Protein AF-A0A258W4Z2-F1 (afdb_monomer)

Radius of gyration: 17.77 Å; Cα contacts (8 Å, |Δi|>4): 251; chains: 1; bounding box: 42×27×61 Å

Solvent-accessible surface area (backbone atoms only — not comparable to full-atom values): 6972 Å² total; per-residue (Å²): 137,84,83,79,79,76,78,79,74,75,76,72,70,49,45,55,55,32,34,75,76,47,69,44,59,39,81,90,74,52,20,40,38,34,37,33,38,31,67,33,75,80,63,84,73,50,71,46,72,52,72,52,74,73,45,66,40,87,87,78,70,40,37,28,30,40,29,40,44,44,38,77,30,72,52,61,87,50,95,42,51,84,40,79,48,77,44,78,45,67,64,84,90,78,85,72,80,59,52,31,38,37,37,35,31,75,58,40,92,65,67,47,77,30,67,112

Nearest PDB structures (foldseek):
  2m83-assembly1_A  TM=5.259E-01  e=6.808E+00  Oryctolagus cuniculus
  7dda-assembly1_A  TM=4.288E-01  e=4.413E+00  Shrimp white spot syndrome virus
  5vi0-assembly2_B  TM=3.499E-01  e=2.431E+00  Pseudomonas fluorescens
  5vi0-assembly1_A  TM=2.760E-01  e=1.664E+00  Pseudomonas fluorescens
  2x40-assembly1_A  TM=3.869E-01  e=7.588E+00  Thermotoga neapolitana DSM 4359

Structure (mmCIF, N/CA/C/O backbone):
data_AF-A0A258W4Z2-F1
#
_entry.id   AF-A0A258W4Z2-F1
#
loop_
_atom_site.group_PDB
_atom_site.id
_atom_site.type_symbol
_atom_site.label_atom_id
_atom_site.label_alt_id
_atom_site.label_comp_id
_atom_site.label_asym_id
_atom_site.label_entity_id
_atom_site.label_seq_id
_atom_site.pdbx_PDB_ins_code
_atom_site.Cartn_x
_atom_site.Cartn_y
_atom_site.Cartn_z
_atom_site.occupancy
_atom_site.B_iso_or_equiv
_atom_site.auth_seq_id
_atom_site.auth_comp_id
_atom_site.auth_asym_id
_atom_site.auth_atom_id
_atom_site.pdbx_PDB_model_num
ATOM 1 N N . MET A 1 1 ? -27.629 -5.780 -46.495 1.00 37.72 1 MET A N 1
ATOM 2 C CA . MET A 1 1 ? -27.231 -5.991 -45.086 1.00 37.72 1 MET A CA 1
ATOM 3 C C . MET A 1 1 ? -25.784 -5.543 -44.934 1.00 37.72 1 MET A C 1
ATOM 5 O O . MET A 1 1 ? -24.918 -6.159 -45.537 1.00 37.72 1 MET A O 1
ATOM 9 N N . LYS A 1 2 ? -25.523 -4.428 -44.239 1.00 41.59 2 LYS A N 1
ATOM 10 C CA . LYS A 1 2 ? -24.161 -3.985 -43.898 1.00 41.59 2 LYS A CA 1
ATOM 11 C C . LYS A 1 2 ? -23.835 -4.567 -42.524 1.00 41.59 2 LYS A C 1
ATOM 13 O O . LYS A 1 2 ? -24.444 -4.154 -41.543 1.00 41.59 2 LYS A O 1
ATOM 18 N N . ALA A 1 3 ? -22.947 -5.555 -42.471 1.00 48.62 3 ALA A N 1
ATOM 19 C CA . ALA A 1 3 ? -22.420 -6.060 -41.212 1.00 48.62 3 ALA A CA 1
ATOM 20 C C . ALA A 1 3 ? -21.504 -4.982 -40.623 1.00 48.62 3 ALA A C 1
ATOM 22 O O . ALA A 1 3 ? -20.434 -4.699 -41.161 1.00 48.62 3 ALA A O 1
ATOM 23 N N . LEU A 1 4 ? -21.969 -4.328 -39.561 1.00 47.62 4 LEU A N 1
ATOM 24 C CA . LEU A 1 4 ? -21.141 -3.457 -38.746 1.00 47.62 4 LEU A CA 1
ATOM 25 C C . LEU A 1 4 ? -20.214 -4.378 -37.944 1.00 47.62 4 LEU A C 1
ATOM 27 O O . LEU A 1 4 ? -20.631 -4.983 -36.958 1.00 47.62 4 LEU A O 1
ATOM 31 N N . VAL A 1 5 ? -18.980 -4.551 -38.414 1.00 50.50 5 VAL A N 1
ATOM 32 C CA . VAL A 1 5 ? -17.928 -5.220 -37.645 1.00 50.50 5 VAL A CA 1
ATOM 33 C C . VAL A 1 5 ? -17.584 -4.282 -36.493 1.00 50.50 5 VAL A C 1
ATOM 35 O O . VAL A 1 5 ? -16.785 -3.361 -36.640 1.00 50.50 5 VAL A O 1
ATOM 38 N N . ILE A 1 6 ? -18.248 -4.467 -35.353 1.00 50.16 6 ILE A N 1
ATOM 39 C CA . ILE A 1 6 ? -17.808 -3.886 -34.088 1.00 50.16 6 ILE A CA 1
ATOM 40 C C . ILE A 1 6 ? -16.519 -4.625 -33.749 1.00 50.16 6 ILE A C 1
ATOM 42 O O . ILE A 1 6 ? -16.536 -5.731 -33.213 1.00 50.16 6 ILE A O 1
ATOM 46 N N . SER A 1 7 ? -15.395 -4.034 -34.148 1.00 42.88 7 SER A N 1
ATOM 47 C CA . SER A 1 7 ? -14.079 -4.435 -33.681 1.00 42.88 7 SER A CA 1
ATOM 48 C C . SER A 1 7 ? -14.058 -4.172 -32.180 1.00 42.88 7 SER A C 1
ATOM 50 O O . SER A 1 7 ? -13.793 -3.054 -31.741 1.00 42.88 7 SER A O 1
ATOM 52 N N . MET A 1 8 ? -14.408 -5.187 -31.390 1.00 39.38 8 MET A N 1
ATOM 53 C CA . MET A 1 8 ? -14.155 -5.215 -29.956 1.00 39.38 8 MET A CA 1
ATOM 54 C C . MET A 1 8 ? -12.642 -5.306 -29.772 1.00 39.38 8 MET A C 1
ATOM 56 O O . MET A 1 8 ? -12.093 -6.368 -29.488 1.00 39.38 8 MET A O 1
ATOM 60 N N . ILE A 1 9 ? -11.947 -4.188 -29.979 1.00 40.91 9 ILE A N 1
ATOM 61 C CA . ILE A 1 9 ? -10.614 -4.018 -29.425 1.00 40.91 9 ILE A CA 1
ATOM 62 C C . ILE A 1 9 ? -10.858 -3.851 -27.929 1.00 40.91 9 ILE A C 1
ATOM 64 O O . ILE A 1 9 ? -11.041 -2.746 -27.424 1.00 40.91 9 ILE A O 1
ATOM 68 N N . PHE A 1 10 ? -10.956 -4.982 -27.232 1.00 39.19 10 PHE A N 1
ATOM 69 C CA . PHE A 1 10 ? -10.688 -5.040 -25.809 1.00 39.19 10 PHE A CA 1
ATOM 70 C C . PHE A 1 10 ? -9.243 -4.572 -25.650 1.00 39.19 10 PHE A C 1
ATOM 72 O O . PHE A 1 10 ? -8.310 -5.368 -25.692 1.00 39.19 10 PHE A O 1
ATOM 79 N N . PHE A 1 11 ? -9.045 -3.262 -25.510 1.00 41.16 11 PHE A N 1
ATOM 80 C CA . PHE A 1 11 ? -7.865 -2.731 -24.854 1.00 41.16 11 PHE A CA 1
ATOM 81 C C . PHE A 1 11 ? -7.986 -3.157 -23.392 1.00 41.16 11 PHE A C 1
ATOM 83 O O . PHE A 1 11 ? -8.402 -2.382 -22.534 1.00 41.16 11 PHE A O 1
ATOM 90 N N . SER A 1 12 ? -7.702 -4.428 -23.110 1.00 41.88 12 SER A N 1
ATOM 91 C CA . SER A 1 12 ? -7.299 -4.839 -21.779 1.00 41.88 12 SER A CA 1
ATOM 92 C C . SER A 1 12 ? -6.032 -4.048 -21.499 1.00 41.88 12 SER A C 1
ATOM 94 O O . SER A 1 12 ? -4.947 -4.4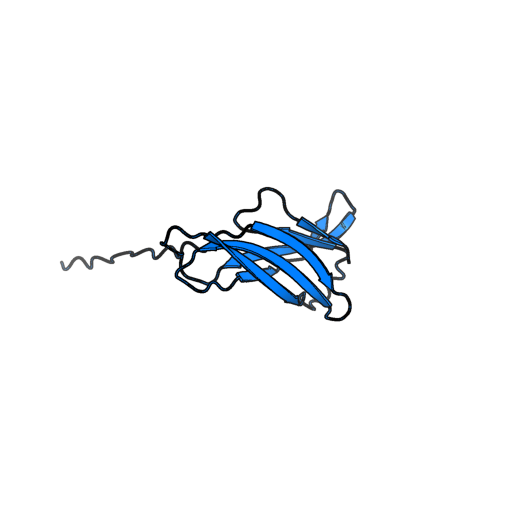09 -21.954 1.00 41.88 12 SER A O 1
ATOM 96 N N . GLN A 1 13 ? -6.189 -2.896 -20.854 1.00 53.62 13 GLN A N 1
ATOM 97 C CA . GLN A 1 13 ? -5.078 -2.167 -20.275 1.00 53.62 13 GLN A CA 1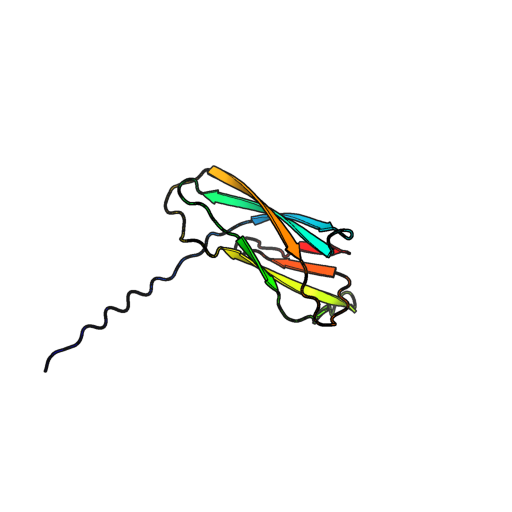
ATOM 98 C C . GLN A 1 13 ? -4.509 -3.095 -19.206 1.00 53.62 13 GLN A C 1
ATOM 100 O O . GLN A 1 13 ? -5.022 -3.178 -18.094 1.00 53.62 13 GLN A O 1
ATOM 105 N N . PHE A 1 14 ? -3.537 -3.916 -19.596 1.00 62.00 14 PHE A N 1
ATOM 106 C CA . PHE A 1 14 ? -2.794 -4.741 -18.666 1.00 62.00 14 PHE A CA 1
ATOM 107 C C . PHE A 1 14 ? -1.979 -3.767 -17.814 1.00 62.00 14 PHE A C 1
ATOM 109 O O . PHE A 1 14 ? -1.048 -3.134 -18.300 1.00 62.00 14 PHE A O 1
ATOM 116 N N . SER A 1 15 ? -2.406 -3.559 -16.574 1.00 73.25 15 SER A N 1
ATOM 117 C CA . SER A 1 15 ? -1.713 -2.696 -15.624 1.00 73.25 15 SER A CA 1
ATOM 118 C C . SER A 1 15 ? -0.376 -3.320 -15.226 1.00 73.25 15 SER A C 1
ATOM 120 O O . SER A 1 15 ? -0.220 -4.549 -15.251 1.00 73.25 15 SER A O 1
ATOM 122 N N . MET A 1 16 ? 0.611 -2.499 -14.856 1.00 85.19 16 MET A N 1
ATOM 123 C CA . MET A 1 16 ? 1.877 -3.052 -14.390 1.00 85.19 16 MET A CA 1
ATOM 124 C C . MET A 1 16 ? 1.745 -3.759 -13.053 1.00 85.19 16 MET A C 1
ATOM 126 O O . MET A 1 16 ? 1.045 -3.335 -12.129 1.00 85.19 16 MET A O 1
ATOM 130 N N . ALA A 1 17 ? 2.492 -4.852 -12.944 1.00 87.44 17 ALA A N 1
ATOM 131 C CA . ALA A 1 17 ? 2.615 -5.593 -11.712 1.00 87.44 17 ALA A CA 1
ATOM 132 C C . ALA A 1 17 ? 3.750 -5.005 -10.859 1.00 87.44 17 ALA A C 1
ATOM 134 O O . ALA A 1 17 ? 4.904 -4.993 -11.283 1.00 87.44 17 ALA A O 1
ATOM 135 N N . ALA A 1 18 ? 3.434 -4.558 -9.643 1.00 90.62 18 ALA A N 1
ATOM 136 C CA . ALA A 1 18 ? 4.420 -4.090 -8.668 1.00 90.62 18 ALA A CA 1
ATOM 137 C C . ALA A 1 18 ? 4.430 -4.986 -7.438 1.00 90.62 18 ALA A C 1
ATOM 139 O O . ALA A 1 18 ? 3.381 -5.471 -7.012 1.00 90.62 18 ALA A O 1
ATOM 140 N N . ARG A 1 19 ? 5.608 -5.193 -6.852 1.00 92.56 19 ARG A N 1
ATOM 141 C CA . ARG A 1 19 ? 5.817 -5.890 -5.580 1.00 92.56 19 ARG A CA 1
ATOM 142 C C . ARG A 1 19 ? 6.036 -4.868 -4.470 1.00 92.56 19 ARG A C 1
ATOM 144 O O . ARG A 1 19 ? 6.779 -3.912 -4.662 1.00 92.56 19 ARG A O 1
ATOM 151 N N . ILE A 1 20 ? 5.452 -5.121 -3.301 1.00 95.44 20 ILE A N 1
ATOM 152 C CA . ILE A 1 20 ? 5.734 -4.340 -2.092 1.00 95.44 20 ILE A CA 1
ATOM 153 C C . ILE A 1 20 ? 7.090 -4.771 -1.530 1.00 95.44 20 ILE A C 1
ATOM 155 O O . ILE A 1 20 ? 7.304 -5.954 -1.258 1.00 95.44 20 ILE A O 1
ATOM 159 N N . VAL A 1 21 ? 8.007 -3.819 -1.384 1.00 95.12 21 VAL A N 1
ATOM 160 C CA . VAL A 1 21 ? 9.315 -4.006 -0.741 1.00 95.12 21 VAL A CA 1
ATOM 161 C C . VAL A 1 21 ? 9.199 -3.725 0.751 1.00 95.12 21 VAL A C 1
ATOM 163 O O . VAL A 1 21 ? 9.668 -4.515 1.568 1.00 95.12 21 VAL A O 1
ATOM 166 N N . SER A 1 22 ? 8.552 -2.615 1.099 1.00 95.81 22 SER A N 1
ATOM 167 C CA . SER A 1 22 ? 8.327 -2.178 2.472 1.00 95.81 22 SER A CA 1
ATOM 168 C C . SER A 1 22 ? 6.986 -1.444 2.557 1.00 95.81 22 SER A C 1
ATOM 170 O O . SER A 1 22 ? 6.498 -0.917 1.553 1.00 95.81 22 SER A O 1
ATOM 172 N N . ALA A 1 23 ? 6.373 -1.426 3.739 1.00 96.81 23 ALA A N 1
ATOM 173 C CA . ALA A 1 23 ? 5.238 -0.557 4.006 1.00 96.81 23 ALA A CA 1
ATOM 174 C C . ALA A 1 23 ? 5.171 -0.192 5.493 1.00 96.81 23 ALA A C 1
ATOM 176 O O . ALA A 1 23 ? 5.436 -1.037 6.352 1.00 96.81 23 ALA A O 1
ATOM 177 N N . SER A 1 24 ? 4.811 1.051 5.798 1.00 97.19 24 SER A N 1
ATOM 178 C CA . SER A 1 24 ? 4.702 1.569 7.163 1.00 97.19 24 SER A CA 1
ATOM 179 C C . SER A 1 24 ? 3.589 2.610 7.287 1.00 97.19 24 SER A C 1
ATOM 181 O O . SER A 1 24 ? 3.128 3.185 6.300 1.00 97.19 24 SER A O 1
ATOM 183 N N . TRP A 1 25 ? 3.131 2.833 8.518 1.00 97.00 25 TRP A N 1
ATOM 184 C CA . TRP A 1 25 ? 2.218 3.919 8.853 1.00 97.00 25 TRP A CA 1
ATOM 185 C C . TRP A 1 25 ? 3.013 5.144 9.308 1.00 97.00 25 TRP A C 1
ATOM 187 O O . TRP A 1 25 ? 3.860 5.040 10.197 1.00 97.00 25 TRP A O 1
ATOM 197 N N . ASP A 1 26 ? 2.726 6.305 8.724 1.00 95.94 26 ASP A N 1
ATOM 198 C CA . ASP A 1 26 ? 3.192 7.593 9.227 1.00 95.94 26 ASP A CA 1
ATOM 199 C C . ASP A 1 26 ? 2.053 8.292 9.976 1.00 95.94 26 ASP A C 1
ATOM 201 O O . ASP A 1 26 ? 1.125 8.853 9.386 1.00 95.94 26 ASP A O 1
ATOM 205 N N . ALA A 1 27 ? 2.146 8.280 11.306 1.00 91.88 27 ALA A N 1
ATOM 206 C CA . ALA A 1 27 ? 1.159 8.893 12.185 1.00 91.88 27 ALA A CA 1
ATOM 207 C C . ALA A 1 27 ? 1.090 10.425 12.055 1.00 91.88 27 ALA A C 1
ATOM 209 O O . ALA A 1 27 ? 0.044 11.000 12.356 1.00 91.88 27 ALA A O 1
ATOM 210 N N . ASN A 1 28 ? 2.161 11.090 11.598 1.00 92.62 28 ASN A N 1
ATOM 211 C CA . ASN A 1 28 ? 2.172 12.549 11.453 1.00 92.62 28 ASN A CA 1
ATOM 212 C C . ASN A 1 28 ? 1.315 12.995 10.268 1.00 92.62 28 ASN A C 1
ATOM 214 O O . ASN A 1 28 ? 0.549 13.950 10.377 1.00 92.62 28 ASN A O 1
ATOM 218 N N . SER A 1 29 ? 1.448 12.298 9.138 1.00 91.25 29 SER A N 1
ATOM 219 C CA . SER A 1 29 ? 0.711 12.589 7.905 1.00 91.25 29 SER A CA 1
ATOM 220 C C . SER A 1 29 ? -0.572 11.766 7.750 1.00 91.25 29 SER A C 1
ATOM 222 O O . SER A 1 29 ? -1.265 11.912 6.743 1.00 91.25 29 SER A O 1
ATOM 224 N N . GLN A 1 30 ? -0.889 10.900 8.722 1.00 91.56 30 GLN A N 1
ATOM 225 C CA . GLN A 1 30 ? -2.001 9.938 8.673 1.00 91.56 30 GLN A CA 1
ATOM 226 C C . GLN A 1 30 ? -2.055 9.173 7.345 1.00 91.56 30 GLN A C 1
ATOM 228 O O . GLN A 1 30 ? -3.114 8.974 6.742 1.00 91.56 30 GLN A O 1
ATOM 233 N N . SER A 1 31 ? -0.878 8.785 6.866 1.00 95.12 31 SER A N 1
ATOM 234 C CA . SER A 1 31 ? -0.701 8.183 5.554 1.00 95.12 31 SER A CA 1
ATOM 235 C C . SER A 1 31 ? 0.074 6.888 5.665 1.00 95.12 31 SER A C 1
ATOM 237 O O . SER A 1 31 ? 0.916 6.698 6.542 1.00 95.12 31 SER A O 1
ATOM 239 N N . VAL A 1 32 ? -0.204 5.987 4.735 1.00 96.38 32 VAL A N 1
ATOM 240 C CA . VAL A 1 32 ? 0.622 4.809 4.524 1.00 96.38 32 VAL A CA 1
ATOM 241 C C . VAL A 1 32 ? 1.757 5.179 3.575 1.00 96.38 32 VAL A C 1
ATOM 243 O O . VAL A 1 32 ? 1.528 5.829 2.552 1.00 96.38 32 VAL A O 1
ATOM 246 N N . VAL A 1 33 ? 2.971 4.765 3.921 1.00 97.44 33 VAL A N 1
ATOM 247 C CA . VAL A 1 33 ? 4.163 4.898 3.082 1.00 97.44 33 VAL A CA 1
ATOM 248 C C . VAL A 1 33 ? 4.522 3.509 2.572 1.00 97.44 33 VAL A C 1
ATOM 250 O O . VAL A 1 33 ? 4.684 2.586 3.368 1.00 97.44 33 VAL A O 1
ATOM 253 N N . VAL A 1 34 ? 4.602 3.333 1.255 1.00 97.19 34 VAL A N 1
ATOM 254 C CA . VAL A 1 34 ? 4.871 2.037 0.615 1.00 97.19 34 VAL A CA 1
ATOM 255 C C . VAL A 1 34 ? 6.013 2.173 -0.369 1.00 97.19 34 VAL A C 1
ATOM 257 O O . VAL A 1 34 ? 5.902 2.933 -1.326 1.00 97.19 34 VAL A O 1
ATOM 260 N N . ASP A 1 35 ? 7.055 1.369 -0.201 1.00 96.75 35 ASP A N 1
ATOM 261 C CA . ASP A 1 35 ? 8.082 1.213 -1.222 1.00 96.75 35 ASP A CA 1
ATOM 262 C C . ASP A 1 35 ? 7.714 0.056 -2.145 1.00 96.75 35 ASP A C 1
ATOM 264 O O . ASP A 1 35 ? 7.506 -1.085 -1.716 1.00 96.75 35 ASP A O 1
ATOM 268 N N . LEU A 1 36 ? 7.648 0.352 -3.434 1.00 94.56 36 LEU A N 1
ATOM 269 C CA . LEU A 1 36 ? 7.316 -0.578 -4.497 1.00 94.56 36 LEU A CA 1
ATOM 270 C C . LEU A 1 36 ? 8.517 -0.827 -5.394 1.00 94.56 36 LEU A C 1
ATOM 272 O O . LEU A 1 36 ? 9.337 0.061 -5.626 1.00 94.56 36 LEU A O 1
ATOM 276 N N . VAL A 1 37 ? 8.554 -2.030 -5.959 1.00 93.06 37 VAL A N 1
ATOM 277 C CA . VAL A 1 37 ? 9.426 -2.371 -7.079 1.00 93.06 37 VAL A CA 1
ATOM 278 C C . VAL A 1 37 ? 8.614 -2.975 -8.218 1.00 93.06 37 VAL A C 1
ATOM 280 O O . VAL A 1 37 ? 7.780 -3.858 -7.997 1.00 93.06 37 VAL A O 1
ATOM 283 N N . TYR A 1 38 ? 8.855 -2.515 -9.440 1.00 90.56 38 TYR A N 1
ATOM 284 C CA . TYR A 1 38 ? 8.257 -3.051 -10.664 1.00 90.56 38 TYR A CA 1
ATOM 285 C C . TYR A 1 38 ? 9.311 -3.140 -11.770 1.00 90.56 38 TYR A C 1
ATOM 287 O O . TYR A 1 38 ? 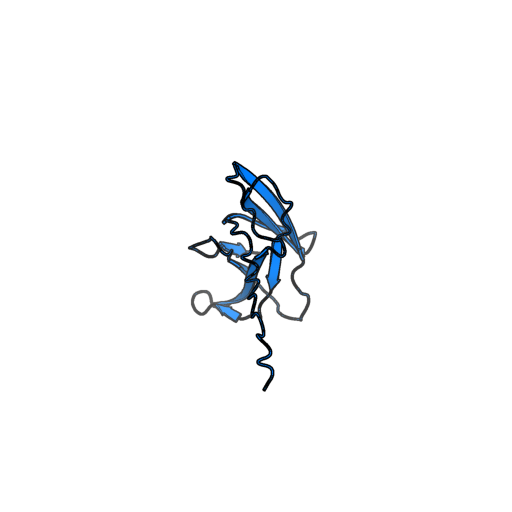10.336 -2.468 -11.704 1.00 90.56 38 TYR A O 1
ATOM 295 N N . GLN A 1 39 ? 9.080 -3.977 -12.781 1.00 88.94 39 GLN A N 1
ATOM 296 C CA . GLN A 1 39 ? 10.012 -4.131 -13.902 1.00 88.94 39 GLN A CA 1
ATOM 297 C C . GLN A 1 39 ? 9.552 -3.301 -15.093 1.00 88.94 39 GLN A C 1
ATOM 299 O O . GLN A 1 39 ? 8.583 -3.667 -15.744 1.00 88.94 39 GLN A O 1
ATOM 304 N N . GLY A 1 40 ? 10.244 -2.202 -15.381 1.00 86.44 40 GLY A N 1
ATOM 305 C CA . GLY A 1 40 ? 9.914 -1.283 -16.474 1.00 86.44 40 GLY A CA 1
ATOM 306 C C . GLY A 1 40 ? 11.086 -0.355 -16.791 1.00 86.44 40 GLY A C 1
ATOM 307 O O . GLY A 1 40 ? 12.055 -0.281 -16.033 1.00 86.44 40 GLY A O 1
ATOM 308 N N . ASN A 1 41 ? 11.062 0.309 -17.942 1.00 82.56 41 ASN A N 1
ATOM 309 C CA . ASN A 1 41 ? 12.097 1.284 -18.306 1.00 82.56 41 ASN A CA 1
ATOM 310 C C . ASN A 1 41 ? 11.680 2.301 -19.384 1.00 82.56 41 ASN A C 1
ATOM 312 O O . ASN A 1 41 ? 12.472 3.179 -19.719 1.00 82.56 41 ASN A O 1
ATOM 316 N N . CYS A 1 42 ? 10.489 2.179 -19.970 1.00 80.62 42 CYS A N 1
ATOM 317 C CA . CYS A 1 42 ? 10.083 2.997 -21.115 1.00 80.62 42 CYS A CA 1
ATOM 318 C C . CYS A 1 42 ? 8.911 3.928 -20.812 1.00 80.62 42 CYS A C 1
ATOM 320 O O . CYS A 1 42 ? 8.779 4.963 -21.466 1.00 80.62 42 CYS A O 1
ATOM 322 N N . LEU A 1 43 ? 8.069 3.587 -19.836 1.00 82.81 43 LEU A N 1
ATOM 323 C CA . LEU A 1 43 ? 6.910 4.383 -19.451 1.00 82.81 43 LEU A CA 1
ATOM 324 C C . LEU A 1 43 ? 6.978 4.757 -17.972 1.00 82.81 43 LEU A C 1
ATOM 326 O O . LEU A 1 43 ? 7.487 4.014 -17.137 1.00 82.81 43 LEU A O 1
ATOM 330 N N . ALA A 1 44 ? 6.454 5.938 -17.655 1.00 82.06 44 ALA A N 1
ATOM 331 C CA . ALA A 1 44 ? 6.198 6.308 -16.275 1.00 82.06 44 ALA A CA 1
ATOM 332 C C . ALA A 1 44 ? 4.912 5.616 -15.810 1.00 82.06 44 ALA A C 1
ATOM 334 O O . ALA A 1 44 ? 3.876 5.724 -16.470 1.00 82.06 44 ALA A O 1
ATOM 335 N N . HIS A 1 45 ? 4.982 4.945 -14.663 1.00 87.81 45 HIS A N 1
ATOM 336 C CA . HIS A 1 45 ? 3.837 4.292 -14.037 1.00 87.81 45 HIS A CA 1
ATOM 337 C C . HIS A 1 45 ? 3.322 5.110 -12.866 1.00 87.81 45 HIS A C 1
ATOM 339 O O . HIS A 1 45 ? 4.072 5.837 -12.209 1.00 87.81 45 HIS A O 1
ATOM 345 N N . ASN A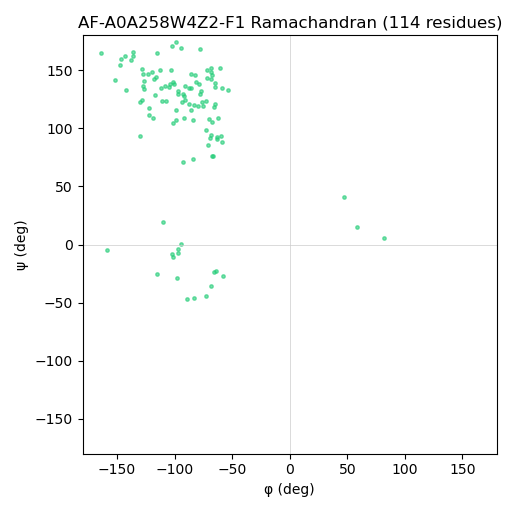 1 46 ? 2.022 5.000 -12.615 1.00 89.25 46 ASN A N 1
ATOM 346 C CA . ASN A 1 46 ? 1.377 5.719 -11.533 1.00 89.25 46 ASN A CA 1
ATOM 347 C C . ASN A 1 46 ? 0.552 4.738 -10.713 1.00 89.25 46 ASN A C 1
ATOM 349 O O . ASN A 1 46 ? -0.607 4.442 -11.030 1.00 89.25 46 ASN A O 1
ATOM 353 N N . PHE A 1 47 ? 1.202 4.229 -9.669 1.00 92.62 47 PHE A N 1
ATOM 354 C CA . PHE A 1 47 ? 0.580 3.350 -8.701 1.00 92.62 47 PHE A CA 1
ATOM 355 C C . PHE A 1 47 ? -0.206 4.153 -7.665 1.00 92.62 47 PHE A C 1
ATOM 357 O O . PHE A 1 47 ? 0.257 5.176 -7.165 1.00 92.62 47 PHE A O 1
ATOM 364 N N . ASN A 1 48 ? -1.376 3.644 -7.298 1.00 93.06 48 ASN A N 1
ATOM 365 C CA . ASN A 1 48 ? -2.198 4.170 -6.215 1.00 93.06 48 ASN A CA 1
ATOM 366 C C . ASN A 1 48 ? -2.738 3.022 -5.349 1.00 93.06 48 ASN A C 1
ATOM 368 O O . ASN A 1 48 ? -2.708 1.861 -5.760 1.00 93.06 48 ASN A O 1
ATOM 372 N N . ILE A 1 49 ? -3.250 3.347 -4.161 1.00 94.69 49 ILE A N 1
ATOM 373 C CA . ILE A 1 49 ? -3.964 2.413 -3.291 1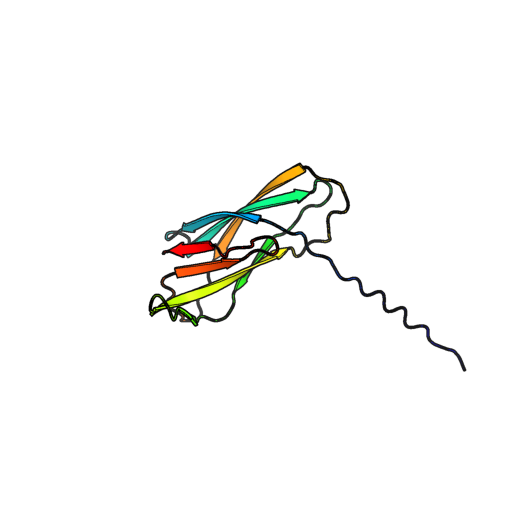.00 94.69 49 ILE A CA 1
ATOM 374 C C . ILE A 1 49 ? -5.468 2.606 -3.481 1.00 94.69 49 ILE A C 1
ATOM 376 O O . ILE A 1 49 ? -6.025 3.650 -3.143 1.00 94.69 49 ILE A O 1
ATOM 380 N N . GLU A 1 50 ? -6.137 1.578 -3.991 1.00 93.38 50 GLU A N 1
ATOM 381 C CA . GLU A 1 50 ? -7.590 1.477 -3.963 1.00 93.38 50 GLU A CA 1
ATOM 382 C C . GLU A 1 50 ? -8.029 0.897 -2.616 1.00 93.38 50 GLU A C 1
ATOM 384 O O . GLU A 1 50 ? -7.838 -0.288 -2.322 1.00 93.38 50 GLU A O 1
ATOM 389 N N . TRP A 1 51 ? -8.603 1.758 -1.780 1.00 93.62 51 TRP A N 1
ATOM 390 C CA . TRP A 1 51 ? -9.106 1.387 -0.466 1.00 93.62 51 TRP A CA 1
ATOM 391 C C . TRP A 1 51 ? -10.44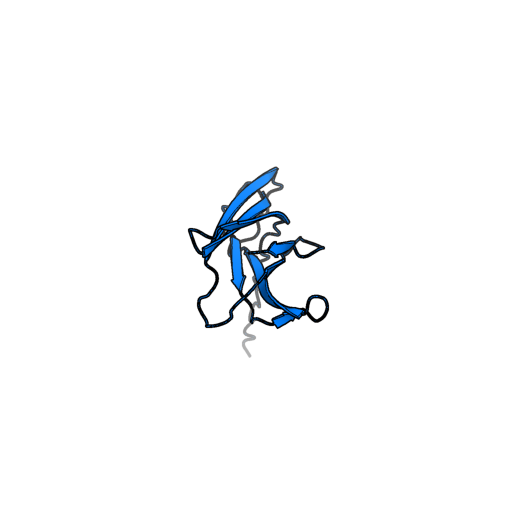4 0.664 -0.563 1.00 93.62 51 TRP A C 1
ATOM 393 O O . TRP A 1 51 ? -11.379 1.133 -1.207 1.00 93.62 51 TRP A O 1
ATOM 403 N N . GLN A 1 52 ? -10.547 -0.459 0.136 1.00 91.69 52 GLN A N 1
ATOM 404 C CA . GLN A 1 52 ? -11.785 -1.214 0.284 1.00 91.69 52 GLN A CA 1
ATOM 405 C C . GLN A 1 52 ? -12.456 -0.887 1.623 1.00 91.69 52 GLN A C 1
ATOM 407 O O . GLN A 1 52 ? -11.903 -0.177 2.471 1.00 91.69 52 GLN A O 1
ATOM 412 N N . ALA A 1 53 ? -13.663 -1.422 1.817 1.00 86.50 53 ALA A N 1
ATOM 413 C CA . ALA A 1 53 ? -14.382 -1.297 3.076 1.00 86.50 53 ALA A CA 1
ATOM 414 C C . ALA A 1 53 ? -13.597 -1.919 4.242 1.00 86.50 53 ALA A C 1
ATOM 416 O O . ALA A 1 53 ? -12.826 -2.870 4.078 1.00 86.50 53 ALA A O 1
ATOM 417 N N . CYS A 1 54 ? -13.831 -1.386 5.436 1.00 91.25 54 CYS A N 1
ATOM 418 C CA . CYS A 1 54 ? -13.292 -1.963 6.652 1.00 91.25 54 CYS A CA 1
ATOM 419 C C . CYS A 1 54 ? -13.924 -3.308 6.985 1.00 91.25 54 CYS A C 1
ATOM 421 O O . CYS A 1 54 ? -15.110 -3.542 6.749 1.00 91.25 54 CYS A O 1
ATOM 423 N N . ALA A 1 55 ? -13.128 -4.164 7.607 1.00 91.75 55 ALA A N 1
ATOM 424 C CA . ALA A 1 55 ? -13.552 -5.453 8.115 1.00 91.75 55 ALA A CA 1
ATOM 425 C C . ALA A 1 55 ? -12.979 -5.673 9.516 1.00 91.75 55 ALA A C 1
ATOM 427 O O . ALA A 1 55 ? -12.026 -5.015 9.925 1.00 91.75 55 ALA A O 1
ATOM 428 N N . VAL A 1 56 ? -13.551 -6.619 10.252 1.00 93.00 56 VAL A N 1
ATOM 429 C CA . VAL A 1 56 ? -12.912 -7.162 11.453 1.00 93.00 56 VAL A CA 1
ATOM 430 C C . VAL A 1 56 ? -12.149 -8.407 11.025 1.00 93.00 56 VAL A C 1
ATOM 432 O O . VAL A 1 56 ? -12.744 -9.316 10.444 1.00 93.00 56 VAL A O 1
ATOM 435 N N . ASP A 1 57 ? -10.844 -8.450 11.279 1.00 88.94 57 ASP A N 1
ATOM 436 C CA . ASP A 1 57 ? -10.052 -9.658 11.054 1.00 88.94 57 ASP A CA 1
ATOM 437 C C . ASP A 1 57 ? -10.532 -10.749 12.030 1.00 88.94 57 ASP A C 1
ATOM 439 O O . ASP A 1 57 ? -10.435 -10.564 13.246 1.00 88.94 57 ASP A O 1
ATOM 443 N N . PRO A 1 58 ? -11.043 -11.894 11.542 1.00 87.44 58 PRO A N 1
ATOM 444 C CA . PRO A 1 58 ? -11.579 -12.940 12.409 1.00 87.44 58 PRO A CA 1
ATOM 445 C C . PRO A 1 58 ? -10.515 -13.575 13.316 1.00 87.44 58 PRO A C 1
ATOM 447 O O . PRO A 1 58 ? -10.861 -14.129 14.360 1.00 87.44 58 PRO A O 1
ATOM 450 N N . THR A 1 59 ? -9.237 -13.489 12.943 1.00 88.94 59 THR A N 1
ATOM 451 C CA . THR A 1 59 ? -8.114 -14.100 13.667 1.00 88.94 59 THR A CA 1
ATOM 452 C C . THR A 1 59 ? -7.651 -13.221 14.819 1.00 88.94 59 THR A C 1
ATOM 454 O O . THR A 1 59 ? -7.427 -13.707 15.924 1.00 88.94 59 THR A O 1
ATOM 457 N N . THR A 1 60 ? -7.501 -11.920 14.563 1.00 89.69 60 THR A N 1
ATOM 458 C CA . THR A 1 60 ? -6.948 -10.962 15.533 1.00 89.69 60 THR A CA 1
ATOM 459 C C . THR A 1 60 ? -8.013 -10.117 16.229 1.00 89.69 60 THR A C 1
ATOM 461 O O . THR A 1 60 ? -7.698 -9.440 17.203 1.00 89.69 60 THR A O 1
ATOM 464 N N . GLN A 1 61 ? -9.265 -10.152 15.752 1.00 91.69 61 GLN A N 1
ATOM 465 C CA . GLN A 1 61 ? -10.385 -9.307 16.192 1.00 91.69 61 GLN A CA 1
ATOM 466 C C . GLN A 1 61 ? -10.127 -7.796 16.037 1.00 91.69 61 GLN A C 1
ATOM 468 O O . GLN A 1 61 ? -10.857 -6.973 16.590 1.00 91.69 61 GLN A O 1
ATOM 473 N N . LYS A 1 62 ? -9.105 -7.411 15.263 1.00 92.75 62 LYS A N 1
ATOM 474 C CA . LYS A 1 62 ? -8.795 -6.012 14.963 1.00 92.75 62 LYS A CA 1
ATOM 475 C C . LYS A 1 62 ? -9.673 -5.495 13.828 1.00 92.75 62 LYS A C 1
ATOM 477 O O . LYS A 1 62 ? -9.972 -6.224 12.882 1.00 92.75 62 LYS A O 1
ATOM 482 N N . VAL A 1 63 ? -10.036 -4.214 13.891 1.00 93.62 63 VAL A N 1
ATOM 483 C CA . VAL A 1 63 ? -10.621 -3.507 12.743 1.00 93.62 63 VAL A CA 1
ATOM 484 C C . VAL A 1 63 ? -9.502 -3.204 11.752 1.00 93.62 63 VAL A C 1
ATOM 486 O O . VAL A 1 63 ? -8.551 -2.493 12.086 1.00 93.62 63 VAL A O 1
ATOM 489 N N . VAL A 1 64 ? -9.623 -3.736 10.541 1.00 94.81 64 VAL A N 1
ATOM 490 C CA . VAL A 1 64 ? -8.644 -3.601 9.465 1.00 94.81 64 VAL A CA 1
ATOM 491 C C . VAL A 1 64 ? -9.266 -2.927 8.252 1.00 94.81 64 VAL A C 1
ATOM 493 O O . VAL A 1 64 ? -10.448 -3.127 7.959 1.00 94.81 64 VAL A O 1
ATOM 496 N N . ARG A 1 65 ? -8.468 -2.170 7.500 1.00 94.94 65 ARG A N 1
ATOM 497 C CA . ARG A 1 65 ? -8.834 -1.752 6.139 1.00 94.94 65 ARG A CA 1
ATOM 498 C C . ARG A 1 65 ? -7.939 -2.432 5.126 1.00 94.94 65 ARG A C 1
ATOM 500 O O . ARG A 1 65 ? -6.723 -2.496 5.296 1.00 94.94 65 ARG A O 1
ATOM 507 N N . LEU A 1 66 ? -8.564 -2.938 4.070 1.00 93.81 66 LEU A N 1
ATOM 508 C CA . LEU A 1 66 ? -7.861 -3.565 2.962 1.00 93.81 66 LEU A CA 1
ATOM 509 C C . LEU A 1 66 ? -7.543 -2.504 1.901 1.00 93.81 66 LEU A C 1
ATOM 511 O O . LEU A 1 66 ? -8.398 -1.682 1.570 1.00 93.81 66 LEU A O 1
ATOM 515 N N . GLY A 1 67 ? -6.332 -2.533 1.358 1.00 94.56 67 GLY A N 1
ATOM 516 C CA . GLY A 1 67 ? -5.913 -1.687 0.243 1.00 94.56 67 GLY A CA 1
ATOM 517 C C . GLY A 1 67 ? -5.307 -2.523 -0.878 1.00 94.56 67 GLY A C 1
ATOM 518 O O . GLY A 1 67 ? -4.513 -3.433 -0.622 1.00 94.56 67 GLY A O 1
ATOM 519 N N . LEU A 1 68 ? -5.674 -2.224 -2.122 1.00 94.00 68 LEU A N 1
ATOM 520 C CA . LEU A 1 68 ? -5.102 -2.854 -3.309 1.00 94.00 68 LEU A CA 1
ATOM 521 C C . LEU A 1 68 ? -4.259 -1.844 -4.082 1.00 94.00 68 LEU A C 1
ATOM 523 O O . LEU A 1 68 ? -4.749 -0.796 -4.483 1.00 94.00 68 LEU A O 1
ATOM 527 N N . ILE A 1 69 ? -2.993 -2.171 -4.309 1.00 93.81 69 ILE A N 1
ATOM 528 C 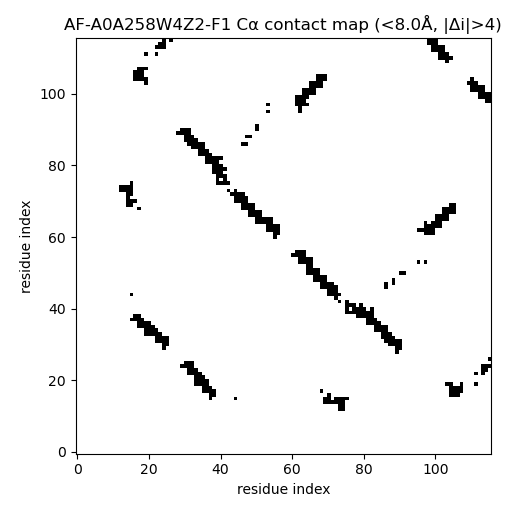CA . ILE A 1 69 ? -2.086 -1.343 -5.098 1.00 93.81 69 ILE A CA 1
ATOM 529 C C . ILE A 1 69 ? -2.291 -1.654 -6.575 1.00 93.81 69 ILE A C 1
ATOM 531 O O . ILE A 1 69 ? -2.079 -2.794 -7.005 1.00 93.81 69 ILE A O 1
ATOM 535 N N . LEU A 1 70 ? -2.678 -0.633 -7.332 1.00 91.12 70 LEU A N 1
ATOM 536 C CA . LEU A 1 70 ? -2.996 -0.712 -8.753 1.00 91.12 70 LEU A CA 1
ATOM 537 C C . LEU A 1 70 ? -2.197 0.320 -9.537 1.00 91.12 70 LEU A C 1
ATOM 539 O O . LEU A 1 70 ? -2.043 1.453 -9.089 1.00 91.12 70 LEU A O 1
ATOM 543 N N . ASP A 1 71 ? -1.728 -0.071 -10.719 1.00 90.81 71 ASP A N 1
ATOM 544 C CA . ASP A 1 71 ? -1.207 0.861 -11.715 1.00 90.81 71 ASP A CA 1
ATOM 545 C C . ASP A 1 71 ? -2.351 1.376 -12.592 1.00 90.81 71 ASP A C 1
ATOM 547 O O . ASP A 1 71 ? -3.187 0.599 -13.060 1.00 90.81 71 ASP A O 1
ATOM 551 N N . SER A 1 72 ? -2.365 2.686 -12.814 1.00 84.12 72 SER A N 1
ATOM 552 C CA . SER A 1 72 ? -3.274 3.362 -13.747 1.00 84.12 72 SER A CA 1
ATOM 553 C C . SER A 1 72 ? -2.639 3.616 -15.121 1.00 84.12 72 SER A C 1
ATOM 555 O O . SER A 1 72 ? -3.296 4.133 -16.027 1.00 84.12 72 SER A O 1
ATOM 557 N N . GLY A 1 73 ? -1.358 3.273 -15.276 1.00 80.19 73 GLY A N 1
ATOM 558 C CA . GLY A 1 73 ? -0.600 3.381 -16.512 1.00 80.19 73 GLY A CA 1
ATOM 559 C C . GLY A 1 73 ? -0.883 2.270 -17.526 1.00 80.19 73 GLY A C 1
ATOM 560 O O . GLY A 1 73 ? -1.510 1.248 -17.248 1.00 80.19 73 GLY A O 1
ATOM 561 N N . TRP A 1 74 ? -0.384 2.493 -18.742 1.00 77.56 74 TRP A N 1
ATOM 562 C CA . TRP A 1 74 ? -0.294 1.455 -19.769 1.00 77.56 74 TRP A CA 1
ATOM 563 C C . TRP A 1 74 ? 0.802 0.458 -19.416 1.00 77.56 74 TRP A C 1
ATOM 565 O O . TRP A 1 74 ? 1.805 0.863 -18.843 1.00 77.56 74 TRP A O 1
ATOM 575 N N . GLN A 1 75 ? 0.656 -0.806 -19.823 1.00 75.88 75 GLN A N 1
ATOM 576 C CA . GLN A 1 75 ? 1.713 -1.802 -19.663 1.00 75.88 75 GLN A CA 1
ATOM 577 C C . GLN A 1 75 ? 3.030 -1.312 -20.274 1.00 75.88 75 GLN A C 1
ATOM 579 O O . GLN A 1 75 ? 3.052 -0.879 -21.431 1.00 75.88 75 GLN A O 1
ATOM 584 N N . ASP A 1 76 ? 4.131 -1.460 -19.539 1.00 75.88 76 ASP A N 1
ATOM 585 C CA . ASP A 1 76 ? 5.444 -1.367 -20.157 1.00 75.88 76 ASP A CA 1
ATOM 586 C C . ASP A 1 76 ? 5.681 -2.625 -21.000 1.00 75.88 76 ASP A C 1
ATOM 588 O O . ASP A 1 76 ? 5.575 -3.757 -20.524 1.00 75.88 76 ASP A O 1
ATOM 592 N N . THR A 1 77 ? 5.961 -2.423 -22.284 1.00 72.56 77 THR A N 1
ATOM 593 C CA . THR A 1 77 ? 6.255 -3.513 -23.228 1.00 72.56 77 THR A CA 1
ATOM 594 C C . THR A 1 77 ? 7.754 -3.729 -23.402 1.00 72.56 77 THR A C 1
ATOM 596 O O . THR A 1 77 ? 8.171 -4.700 -24.036 1.00 72.56 77 THR A O 1
ATOM 599 N N . CYS A 1 78 ? 8.580 -2.857 -22.824 1.00 74.25 78 CYS A N 1
ATOM 600 C CA . CYS A 1 78 ? 10.020 -3.015 -22.807 1.00 74.25 78 CYS A CA 1
ATOM 601 C C . CYS A 1 78 ? 10.445 -4.018 -21.731 1.00 74.25 78 CYS A C 1
ATOM 603 O O . CYS A 1 78 ? 9.982 -3.969 -20.592 1.00 74.25 78 CYS A O 1
ATOM 605 N N . THR A 1 79 ? 11.403 -4.891 -22.054 1.00 67.62 79 THR A N 1
ATOM 606 C CA . THR A 1 79 ? 12.143 -5.634 -21.025 1.00 67.62 79 THR A CA 1
ATOM 607 C C . THR A 1 79 ? 12.903 -4.633 -20.162 1.00 67.62 79 THR A C 1
ATOM 609 O O . THR A 1 79 ? 13.844 -3.993 -20.636 1.00 67.62 79 THR A O 1
ATOM 612 N N . GLY A 1 80 ? 12.443 -4.459 -18.927 1.00 71.94 80 GLY A N 1
ATOM 613 C CA . GLY A 1 80 ? 12.928 -3.432 -18.016 1.00 71.94 80 GLY A CA 1
ATOM 614 C C . GLY A 1 80 ? 13.883 -3.952 -16.950 1.00 71.94 80 GLY A C 1
ATOM 615 O O . GLY A 1 80 ? 14.060 -5.155 -16.759 1.00 71.94 80 GLY A O 1
ATOM 616 N N . VAL A 1 81 ? 14.483 -3.003 -16.242 1.00 85.06 81 VAL A N 1
ATOM 617 C CA . VAL A 1 81 ? 15.173 -3.235 -14.970 1.00 85.06 81 VAL A CA 1
ATOM 618 C C . VAL A 1 81 ? 14.205 -2.951 -13.820 1.00 85.06 81 VAL A C 1
ATOM 620 O O . VAL A 1 81 ? 13.122 -2.403 -14.032 1.00 85.06 81 VAL A O 1
ATOM 623 N N . ASP A 1 82 ? 14.589 -3.326 -12.604 1.00 91.44 82 ASP A N 1
ATOM 624 C CA . ASP A 1 82 ? 13.814 -2.997 -11.411 1.00 91.44 82 ASP A CA 1
ATOM 625 C C . ASP A 1 82 ? 13.799 -1.472 -11.194 1.00 91.44 82 ASP A C 1
ATOM 627 O O . ASP A 1 82 ? 14.844 -0.842 -11.021 1.00 91.44 82 ASP A O 1
ATOM 631 N N . GLN A 1 83 ? 12.601 -0.894 -11.183 1.00 91.69 83 GLN A N 1
ATOM 632 C CA . GLN A 1 83 ? 12.328 0.496 -10.835 1.00 91.69 83 GLN A CA 1
ATOM 633 C C . GLN A 1 83 ? 11.732 0.553 -9.438 1.00 91.69 83 GLN A C 1
ATOM 635 O O . GLN A 1 83 ? 10.854 -0.244 -9.103 1.00 91.69 83 GLN A O 1
ATOM 640 N N . TYR A 1 84 ? 12.183 1.521 -8.646 1.00 93.56 84 TYR A N 1
ATOM 641 C CA . TYR A 1 84 ? 11.720 1.726 -7.279 1.00 93.56 84 TYR A CA 1
ATOM 642 C C . TYR A 1 84 ? 10.864 2.982 -7.199 1.00 93.56 84 TYR A C 1
ATOM 644 O O . TYR A 1 84 ? 11.218 4.020 -7.758 1.00 93.56 84 TYR A O 1
ATOM 652 N N . GLN A 1 85 ? 9.746 2.891 -6.488 1.00 93.62 85 GLN A N 1
ATOM 653 C CA . GLN A 1 85 ? 8.843 4.014 -6.278 1.00 93.62 85 GLN A CA 1
ATOM 654 C C . GLN A 1 85 ? 8.279 3.984 -4.865 1.00 93.62 85 GLN A C 1
ATOM 656 O O . GLN A 1 85 ? 7.787 2.952 -4.419 1.00 93.62 85 GLN A O 1
ATOM 661 N N . THR A 1 86 ? 8.297 5.132 -4.195 1.00 96.50 86 THR A N 1
ATOM 662 C CA . THR A 1 86 ? 7.630 5.313 -2.905 1.00 96.50 86 THR A CA 1
ATOM 663 C C . THR A 1 86 ? 6.264 5.953 -3.125 1.00 96.50 86 THR A C 1
ATOM 665 O O . THR A 1 86 ? 6.145 6.970 -3.812 1.00 96.50 86 THR A O 1
ATOM 668 N N . LEU A 1 87 ? 5.229 5.356 -2.543 1.00 95.75 87 LEU A N 1
ATOM 669 C CA . LEU A 1 87 ? 3.884 5.911 -2.466 1.00 95.75 87 LEU A CA 1
ATOM 670 C C . LEU A 1 87 ? 3.621 6.425 -1.059 1.00 95.75 87 LEU A C 1
ATOM 672 O O . LEU A 1 87 ? 3.874 5.712 -0.094 1.00 95.75 87 LEU A O 1
ATOM 676 N N . THR A 1 88 ? 3.027 7.610 -0.962 1.00 96.31 88 THR A N 1
ATOM 677 C CA . THR A 1 88 ? 2.473 8.136 0.287 1.00 96.31 88 THR A CA 1
ATOM 678 C C . THR A 1 88 ? 1.000 8.417 0.059 1.00 96.31 88 THR A C 1
ATOM 680 O O . THR A 1 88 ? 0.656 9.304 -0.722 1.00 96.31 88 THR A O 1
ATOM 683 N N . VAL A 1 89 ? 0.126 7.637 0.696 1.00 95.56 89 VAL A N 1
ATOM 684 C CA . VAL A 1 89 ? -1.322 7.700 0.459 1.00 95.56 89 VAL A CA 1
ATOM 685 C C . VAL A 1 89 ? -2.066 7.802 1.782 1.00 95.56 89 VAL A C 1
ATOM 687 O O . VAL A 1 89 ? -1.942 6.931 2.644 1.00 95.56 89 VAL A O 1
ATOM 690 N N . ALA A 1 90 ? -2.861 8.862 1.920 1.00 94.06 90 ALA A N 1
ATOM 691 C CA . ALA A 1 90 ? -3.732 9.064 3.069 1.00 94.06 90 ALA A CA 1
ATOM 692 C C . ALA A 1 90 ? -4.814 7.977 3.129 1.00 94.06 90 ALA A C 1
ATOM 694 O O . ALA A 1 90 ? -5.395 7.595 2.105 1.00 94.06 90 ALA A O 1
ATOM 695 N N . GLU A 1 91 ? -5.103 7.487 4.332 1.00 92.12 91 GLU A N 1
ATOM 696 C CA . GLU A 1 91 ? -6.266 6.626 4.531 1.00 92.12 91 GLU A CA 1
ATOM 697 C C . GLU A 1 91 ? -7.565 7.455 4.441 1.00 92.12 91 GLU A C 1
ATOM 699 O O . GLU A 1 91 ? -7.603 8.591 4.923 1.00 92.12 91 GLU A O 1
ATOM 704 N N . PRO A 1 92 ? -8.656 6.910 3.870 1.00 91.94 92 PRO A N 1
ATOM 705 C CA . PRO A 1 92 ? -9.954 7.564 3.890 1.00 91.94 92 PRO A CA 1
ATOM 706 C C . PRO A 1 92 ? -10.452 7.824 5.315 1.00 91.94 92 PRO A C 1
ATOM 708 O O . PRO A 1 92 ? -10.460 6.936 6.169 1.00 91.94 92 PRO A O 1
ATOM 711 N N . THR A 1 93 ? -10.957 9.032 5.545 1.00 87.19 93 THR A N 1
ATOM 712 C CA . THR A 1 93 ? -11.578 9.454 6.804 1.00 87.19 93 THR A CA 1
ATOM 713 C C . THR A 1 93 ? -13.094 9.238 6.755 1.00 87.19 93 THR A C 1
ATOM 715 O O . THR A 1 93 ? -13.881 10.176 6.679 1.00 87.19 93 THR A O 1
ATOM 718 N N . ASP A 1 94 ? -13.526 7.977 6.783 1.00 88.44 94 ASP A N 1
ATOM 719 C CA . ASP A 1 94 ? -14.939 7.569 6.637 1.00 88.44 94 ASP A CA 1
ATOM 720 C C . ASP A 1 94 ? -15.566 7.011 7.935 1.00 88.44 94 ASP A C 1
ATOM 722 O O . ASP A 1 94 ? -16.586 6.324 7.907 1.00 88.44 94 ASP A O 1
ATOM 726 N N . GLY A 1 95 ? -14.967 7.313 9.093 1.00 82.75 95 GLY A N 1
ATOM 727 C CA . GLY A 1 95 ? -15.478 6.902 10.406 1.00 82.75 95 GLY A CA 1
ATOM 728 C C . GLY A 1 95 ? -15.122 5.472 10.817 1.00 82.75 95 GLY A C 1
ATOM 729 O O . GLY A 1 95 ? -15.568 5.020 11.870 1.00 82.75 95 GLY A O 1
ATOM 730 N N . CYS A 1 96 ? -14.304 4.765 10.038 1.00 87.44 96 CYS A N 1
ATOM 731 C CA . CYS A 1 96 ? -13.770 3.469 10.430 1.00 87.44 96 CYS A CA 1
ATOM 732 C C . CYS A 1 96 ? -12.481 3.606 11.274 1.00 87.44 96 CYS A C 1
ATOM 734 O O . CYS A 1 96 ? -11.457 4.056 10.754 1.00 87.44 96 CYS A O 1
ATOM 736 N N . PRO A 1 97 ? -12.485 3.187 12.556 1.00 89.25 97 PRO A N 1
ATOM 737 C CA . PRO A 1 97 ? -11.325 3.291 13.436 1.00 89.25 97 PRO A CA 1
ATOM 738 C C . PRO A 1 97 ? -10.381 2.098 13.229 1.00 89.25 97 PRO A C 1
ATOM 740 O O . PRO A 1 97 ? -10.325 1.173 14.043 1.00 89.25 97 PRO A O 1
ATOM 743 N N . THR A 1 98 ? -9.667 2.086 12.108 1.00 92.69 98 THR A N 1
ATOM 744 C CA . THR A 1 98 ? -8.716 1.016 11.788 1.00 92.69 98 THR A CA 1
ATOM 745 C C . THR A 1 98 ? -7.548 0.981 12.766 1.00 92.69 98 THR A C 1
ATOM 747 O O . THR A 1 98 ? -6.950 2.007 13.086 1.00 92.69 98 THR A O 1
ATOM 750 N N . GLN A 1 99 ? -7.204 -0.225 13.212 1.00 94.00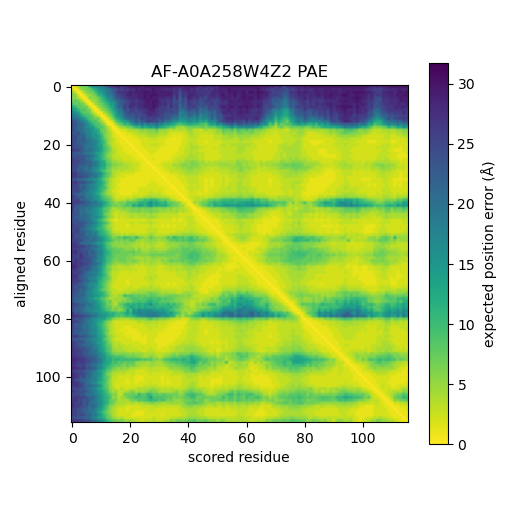 99 GLN A N 1
ATOM 751 C CA . GLN A 1 99 ? -6.031 -0.496 14.051 1.00 94.00 99 GLN A CA 1
ATOM 752 C C . GLN A 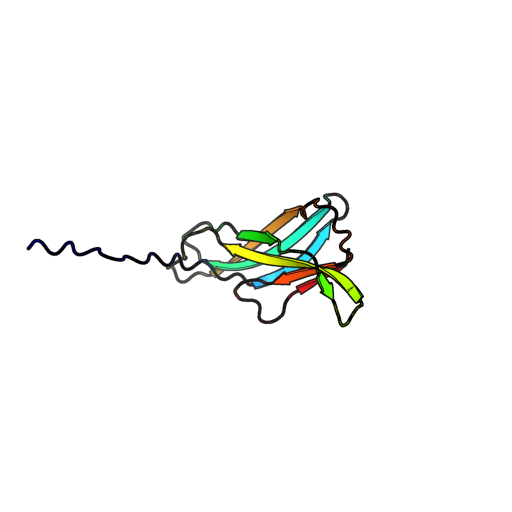1 99 ? -4.853 -0.995 13.214 1.00 94.00 99 GLN A C 1
ATOM 754 O O . GLN A 1 99 ? -3.699 -0.761 13.558 1.00 94.00 99 GLN A O 1
ATOM 759 N N . SER A 1 100 ? -5.145 -1.655 12.095 1.00 94.38 100 SER A N 1
ATOM 760 C CA . SER A 1 100 ? -4.146 -2.070 11.121 1.00 94.38 100 SER A CA 1
ATOM 761 C C . SER A 1 100 ? -4.674 -1.942 9.695 1.00 94.38 100 SER A C 1
ATOM 763 O O . SER A 1 100 ? -5.876 -1.807 9.443 1.00 94.38 100 SER A O 1
ATOM 765 N N . LEU A 1 101 ? -3.751 -1.946 8.744 1.00 94.88 101 LEU A N 1
ATOM 766 C CA . LEU A 1 101 ? -4.021 -1.917 7.315 1.00 94.88 101 LEU A CA 1
ATOM 767 C C . LEU A 1 101 ? -3.465 -3.195 6.696 1.00 94.88 101 LEU A C 1
ATOM 769 O O . LEU A 1 101 ? -2.401 -3.671 7.089 1.00 94.88 101 LEU A O 1
ATOM 773 N N . ILE A 1 102 ? -4.171 -3.750 5.720 1.00 94.50 102 ILE A N 1
ATOM 774 C CA . ILE A 1 102 ? -3.714 -4.919 4.969 1.00 94.50 102 ILE A CA 1
ATOM 775 C C . ILE A 1 102 ? -3.597 -4.507 3.512 1.00 94.50 102 ILE A C 1
ATOM 777 O O . ILE A 1 102 ? -4.600 -4.289 2.831 1.00 94.50 102 ILE A O 1
ATOM 781 N N . LEU A 1 103 ? -2.366 -4.399 3.029 1.00 94.88 103 LEU A N 1
ATOM 782 C CA . LEU A 1 103 ? -2.081 -4.028 1.653 1.00 94.88 103 LEU A CA 1
ATOM 783 C C . LEU A 1 103 ? -1.746 -5.254 0.821 1.00 94.88 103 LEU A C 1
ATOM 785 O O . LEU A 1 103 ? -0.983 -6.131 1.225 1.00 94.88 103 LEU A O 1
ATOM 789 N N . LYS A 1 104 ? -2.271 -5.288 -0.396 1.00 93.81 104 LYS A N 1
ATOM 790 C CA . LYS A 1 104 ? -1.882 -6.258 -1.412 1.00 93.81 104 LYS A CA 1
ATOM 791 C C . LYS A 1 104 ? -1.515 -5.517 -2.684 1.00 93.81 104 LYS A C 1
ATOM 793 O O . LYS A 1 104 ? -2.115 -4.502 -3.006 1.00 93.81 104 LYS A O 1
ATOM 798 N N . SER A 1 105 ? -0.556 -6.045 -3.428 1.00 91.06 105 SER A N 1
ATOM 799 C CA . SER A 1 105 ? -0.293 -5.609 -4.796 1.00 91.06 105 SER A CA 1
ATOM 800 C C . SER A 1 105 ? -0.579 -6.737 -5.780 1.00 91.06 105 SER A C 1
ATOM 802 O O . SER A 1 105 ? -0.674 -7.907 -5.399 1.00 91.06 105 SER A O 1
ATOM 804 N N . THR A 1 106 ? -0.686 -6.390 -7.058 1.00 80.62 106 THR A N 1
ATOM 805 C CA . THR A 1 106 ? -0.969 -7.325 -8.155 1.00 80.62 106 THR A CA 1
ATOM 806 C C . THR A 1 106 ? 0.055 -8.459 -8.288 1.00 80.62 106 THR A C 1
ATOM 808 O O . THR A 1 106 ? -0.317 -9.546 -8.725 1.00 80.62 106 THR A O 1
ATOM 811 N N . SER A 1 107 ? 1.312 -8.269 -7.861 1.00 82.00 107 SER A N 1
ATOM 812 C CA . SER A 1 107 ? 2.337 -9.331 -7.867 1.00 82.00 107 SER A CA 1
ATOM 813 C C . SER A 1 107 ? 2.612 -9.966 -6.497 1.00 82.00 107 SER A C 1
ATOM 815 O O . SER A 1 107 ? 3.325 -10.972 -6.414 1.00 82.00 107 SER A O 1
ATOM 817 N N . SER A 1 108 ? 2.058 -9.421 -5.408 1.00 76.44 108 SER A N 1
ATOM 818 C CA . SER A 1 108 ? 2.327 -9.928 -4.060 1.00 76.44 108 SER A CA 1
ATOM 819 C C . SER A 1 108 ? 1.500 -11.179 -3.765 1.00 76.44 108 SER A C 1
ATOM 821 O O . SER A 1 108 ? 0.268 -11.149 -3.734 1.00 76.44 108 SER A O 1
ATOM 823 N N . LYS A 1 109 ? 2.191 -12.295 -3.493 1.00 77.81 109 LYS A N 1
ATOM 824 C CA . LYS A 1 109 ? 1.554 -13.553 -3.063 1.00 77.81 109 LYS A CA 1
ATOM 825 C C . LYS A 1 109 ? 0.952 -13.448 -1.662 1.00 77.81 109 LYS A C 1
ATOM 827 O O . LYS A 1 109 ? -0.087 -14.045 -1.403 1.00 77.81 109 LYS A O 1
ATOM 832 N N . ILE A 1 110 ? 1.614 -12.702 -0.781 1.00 85.25 110 ILE A N 1
ATOM 833 C CA . ILE A 1 110 ? 1.240 -12.534 0.623 1.00 85.25 110 ILE A CA 1
ATOM 834 C C . ILE A 1 110 ? 0.905 -11.052 0.834 1.00 85.25 110 ILE A C 1
ATOM 836 O O . ILE A 1 110 ? 1.704 -10.208 0.424 1.00 85.25 110 ILE A O 1
ATOM 840 N N . PRO A 1 111 ? -0.261 -10.718 1.412 1.00 91.00 111 PRO A N 1
ATOM 841 C CA . PRO A 1 111 ? -0.568 -9.343 1.774 1.00 91.00 111 PRO A CA 1
ATOM 842 C C . PRO A 1 111 ? 0.339 -8.866 2.917 1.00 91.00 111 PRO A C 1
ATOM 844 O O . PRO A 1 111 ? 0.705 -9.638 3.801 1.00 91.00 111 PRO A O 1
ATOM 847 N N . VAL A 1 112 ? 0.690 -7.586 2.900 1.00 94.38 112 VAL A N 1
ATOM 848 C CA . VAL A 1 112 ? 1.484 -6.928 3.939 1.00 94.38 112 VAL A CA 1
ATOM 849 C C . VAL A 1 112 ? 0.539 -6.335 4.974 1.00 94.38 112 VAL A C 1
ATOM 851 O O . VAL A 1 112 ? -0.383 -5.603 4.623 1.00 94.38 112 VAL A O 1
ATOM 854 N N . VAL A 1 113 ? 0.772 -6.651 6.246 1.00 94.50 113 VAL A N 1
ATOM 855 C CA . VAL A 1 113 ? 0.033 -6.070 7.372 1.00 94.50 113 VAL A CA 1
ATOM 856 C C . VAL A 1 113 ? 0.844 -4.914 7.946 1.00 94.50 113 VAL A C 1
ATOM 858 O O . VAL A 1 113 ? 2.043 -5.056 8.178 1.00 94.50 113 VAL A O 1
ATOM 861 N N . ILE A 1 114 ? 0.187 -3.782 8.169 1.00 95.56 114 ILE A N 1
ATOM 862 C CA . ILE A 1 114 ? 0.774 -2.550 8.693 1.00 95.56 114 ILE A CA 1
ATOM 863 C C . ILE A 1 114 ? 0.018 -2.190 9.962 1.00 95.56 114 ILE A C 1
ATOM 865 O O . ILE A 1 114 ? -1.187 -1.947 9.927 1.00 95.56 114 ILE A O 1
ATOM 869 N N . GLU A 1 115 ? 0.725 -2.175 11.081 1.00 94.69 115 GLU A N 1
ATOM 870 C CA . GLU A 1 115 ? 0.187 -1.736 12.368 1.00 94.69 115 GLU A CA 1
ATOM 871 C C . GLU A 1 115 ? 0.326 -0.212 12.492 1.00 94.69 115 GLU A C 1
ATOM 873 O O . GLU A 1 115 ? 1.269 0.368 11.941 1.00 94.69 115 GLU A O 1
ATOM 878 N N . LYS A 1 116 ? -0.626 0.424 13.178 1.00 91.56 116 LYS A N 1
ATOM 879 C CA . LYS A 1 116 ? -0.662 1.877 13.387 1.00 91.56 116 LYS A CA 1
ATOM 880 C C . LYS A 1 116 ? -0.131 2.315 14.742 1.00 91.56 116 LYS A C 1
ATOM 882 O O . LYS A 1 116 ? -0.260 1.533 15.709 1.00 91.56 116 LYS A O 1
#

Sequence (116 aa):
MKALVISMIFFSQFSMAARIVSASWDANSQSVVVDLVYQGNCLAHNFNIEWQACAVDPTTQKVVRLGLILDSGWQDTCTGVDQYQTLTVAEPTDGCPTQSLILKSTSSKIPVVIEK

pLDDT: mean 84.46, std 15.87, range [37.72, 97.44]

Secondary structure (DSSP, 8-state):
--------------PPPEEEEEEEEETTTTEEEEEEEEEESSS---EEEEEEEEEE-TTT--EEEEEEEEE-SPPP-S-PEEEEEEEEEEPP-SS---SEEEEEETT-SSPEEEE-

Foldseek 3Di:
DDPPPPPPPPPPQPWFFKDWPDWEADPVQQWIKTKIKTFADDDDWDKDWDKDDWDQDPVPRFTEIETEITTPDGDHPDGGDIDIDMDIGHDDPPPRPGQWYWYDYPPDPGTDIYGD

Mean predicted aligned error: 7.88 Å